Protein AF-A0A920TFH6-F1 (afdb_monomer)

Secondary structure (DSSP, 8-state):
--GGGTGGGG-SS-GGGSPP--PBPPHHHHHTTT-HHHHHHHS-----TTTB-THHHHHHHHHHHH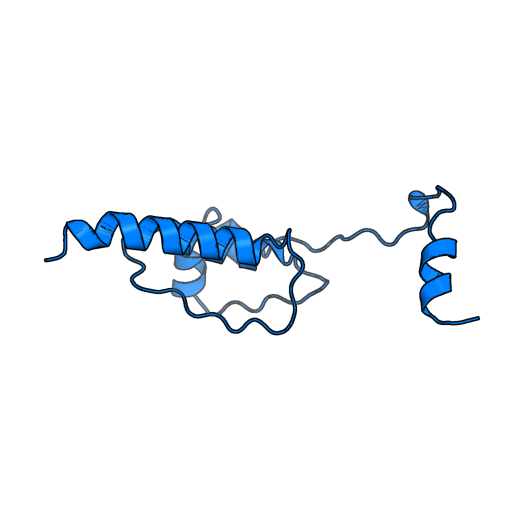-TT--------S---TT-HHHHHHHHHHHHHHHHGGG--

Foldseek 3Di:
DDPVCVVVVVPPPPPVPDDDQPAAADVLCVVVVNDPVVSVVVHDDDRDPPNHDPVNVLSVLQVLLVDPVNPDDDDDDDDDDPPHSNVVSVVSSVVVNVVCVVVPD

Radius of gyration: 18.51 Å; Cα contacts (8 Å, |Δi|>4): 66; chains: 1; bounding box: 39×36×52 Å

pLDDT: mean 84.29, std 13.65, range [44.12, 98.06]

Solvent-accessible surface area (backbone atoms only — not comparable to full-atom values): 6771 Å² total; per-residue (Å²): 137,60,83,81,60,56,65,64,68,66,72,73,80,56,71,86,77,52,85,73,90,72,34,40,74,63,64,64,32,54,77,45,77,65,32,53,67,64,31,48,72,75,41,90,79,87,82,54,76,72,62,26,39,69,60,61,60,43,50,41,42,42,50,48,43,67,38,89,88,54,89,77,87,87,81,91,83,90,82,81,60,95,86,32,65,60,58,55,30,53,50,55,25,53,58,49,51,63,68,51,54,79,75,74,116

Structure (mmCIF, N/CA/C/O backbone):
data_AF-A0A920TFH6-F1
#
_entry.id   AF-A0A920TFH6-F1
#
loop_
_atom_site.group_PDB
_atom_site.id
_atom_site.type_symbol
_atom_site.label_atom_id
_atom_site.label_alt_id
_atom_site.label_comp_id
_atom_site.label_asym_id
_atom_site.label_entity_id
_atom_site.label_seq_id
_atom_site.pdbx_PDB_ins_code
_atom_site.Cartn_x
_atom_site.Cartn_y
_atom_site.Cartn_z
_atom_site.occupancy
_atom_site.B_iso_or_equiv
_atom_site.auth_seq_id
_atom_site.auth_comp_id
_atom_site.auth_asym_id
_atom_site.auth_atom_id
_atom_site.pdbx_PDB_model_num
ATOM 1 N N . MET A 1 1 ? 27.834 4.155 -28.046 1.00 51.41 1 MET A N 1
ATOM 2 C CA . MET A 1 1 ? 26.379 3.951 -27.929 1.00 51.41 1 MET A CA 1
ATOM 3 C C . MET A 1 1 ? 26.105 3.698 -26.458 1.00 51.41 1 MET A C 1
ATOM 5 O O . MET A 1 1 ? 26.688 2.770 -25.911 1.00 51.41 1 MET A O 1
ATOM 9 N N . GLY A 1 2 ? 25.419 4.615 -25.780 1.00 57.88 2 GLY A N 1
ATOM 10 C CA . GLY A 1 2 ? 25.202 4.510 -24.334 1.00 57.88 2 GLY A CA 1
ATOM 11 C C . GLY A 1 2 ? 23.976 3.647 -24.012 1.00 57.88 2 GLY A C 1
ATOM 12 O O . GLY A 1 2 ? 23.095 3.526 -24.860 1.00 57.88 2 GLY A O 1
ATOM 13 N N . PRO A 1 3 ? 23.871 3.083 -22.797 1.00 60.34 3 PRO A N 1
ATOM 14 C CA . PRO A 1 3 ? 22.728 2.259 -22.380 1.00 60.34 3 PRO A CA 1
ATOM 15 C C . PRO A 1 3 ? 21.361 2.968 -22.480 1.00 60.34 3 PRO A C 1
ATOM 17 O O . PRO A 1 3 ? 20.342 2.299 -22.557 1.00 60.34 3 PRO A O 1
ATOM 20 N N . HIS A 1 4 ? 21.329 4.302 -22.562 1.00 60.31 4 HIS A N 1
ATOM 21 C CA . HIS A 1 4 ? 20.110 5.095 -22.769 1.00 60.31 4 H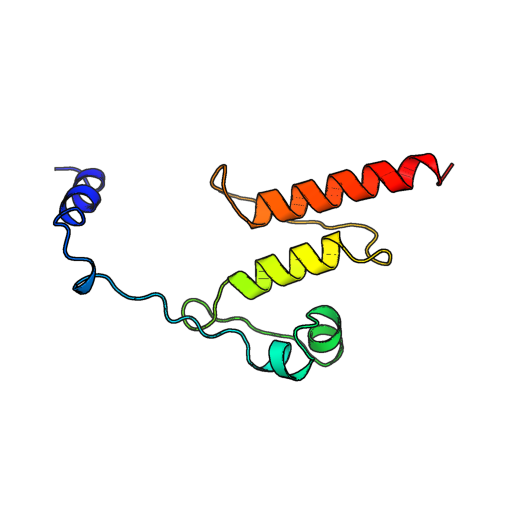IS A CA 1
ATOM 22 C C . HIS A 1 4 ? 19.514 4.986 -24.186 1.00 60.31 4 HIS A C 1
ATOM 24 O O . HIS A 1 4 ? 18.365 5.352 -24.382 1.00 60.31 4 HIS A O 1
ATOM 30 N N . GLN A 1 5 ? 20.265 4.483 -25.172 1.00 61.12 5 GLN A N 1
ATOM 31 C CA . GLN A 1 5 ? 19.768 4.285 -26.545 1.00 61.12 5 GLN A CA 1
ATOM 32 C C . GLN A 1 5 ? 19.107 2.910 -26.740 1.00 61.12 5 GLN A C 1
ATOM 34 O O . GLN A 1 5 ? 18.567 2.628 -27.805 1.00 61.12 5 GLN A O 1
ATOM 39 N N . VAL A 1 6 ? 19.164 2.031 -25.731 1.00 63.62 6 VAL A N 1
ATOM 40 C CA . VAL A 1 6 ? 18.599 0.674 -25.815 1.00 63.62 6 VAL A CA 1
ATOM 41 C C . VAL A 1 6 ? 17.075 0.705 -25.672 1.00 63.62 6 VAL A C 1
ATOM 43 O O . VAL A 1 6 ? 16.394 -0.068 -26.337 1.00 63.62 6 VAL A O 1
ATOM 46 N N . ASP A 1 7 ? 16.526 1.649 -24.901 1.00 65.19 7 ASP A N 1
ATOM 47 C CA . ASP A 1 7 ? 15.072 1.830 -24.783 1.00 65.19 7 ASP A CA 1
ATOM 48 C C . ASP A 1 7 ? 14.434 2.298 -26.101 1.00 65.19 7 ASP A C 1
ATOM 50 O O . ASP A 1 7 ? 13.306 1.919 -26.414 1.00 65.19 7 ASP A O 1
ATOM 54 N N . GLU A 1 8 ? 15.164 3.043 -26.939 1.00 64.06 8 GLU A N 1
ATOM 55 C CA . GLU A 1 8 ? 14.689 3.431 -28.276 1.00 64.06 8 GLU A CA 1
ATOM 56 C C . GLU A 1 8 ? 14.533 2.219 -29.215 1.00 64.06 8 GLU A C 1
ATOM 58 O O . GLU A 1 8 ? 13.683 2.239 -30.105 1.00 64.06 8 GLU A O 1
ATOM 63 N N . LEU A 1 9 ? 15.271 1.121 -28.987 1.00 65.12 9 LEU A N 1
ATOM 64 C CA . LEU A 1 9 ? 15.116 -0.123 -29.759 1.00 65.12 9 LEU A CA 1
ATOM 65 C C . LEU A 1 9 ? 13.794 -0.845 -29.455 1.00 65.12 9 LEU A C 1
ATOM 67 O O . LEU A 1 9 ? 13.319 -1.634 -30.275 1.00 65.12 9 LEU A O 1
ATOM 71 N N . LEU A 1 10 ? 13.178 -0.569 -28.301 1.00 63.41 10 LEU A N 1
ATOM 72 C CA . LEU A 1 10 ? 11.894 -1.148 -27.906 1.00 63.41 10 LEU A CA 1
ATOM 73 C C . LEU A 1 10 ? 10.711 -0.484 -28.640 1.00 63.41 10 LEU A C 1
ATOM 75 O O . LEU A 1 10 ? 9.651 -1.091 -28.780 1.00 63.41 10 LEU A O 1
ATOM 79 N N . TYR A 1 11 ? 10.892 0.710 -29.216 1.00 63.69 11 TYR A N 1
ATOM 80 C CA . TYR A 1 11 ? 9.860 1.455 -29.954 1.00 63.69 11 TYR A CA 1
ATOM 81 C C . TYR A 1 11 ? 9.640 0.968 -31.404 1.00 63.69 11 TYR A C 1
ATOM 83 O O . TYR A 1 11 ? 9.325 1.747 -32.300 1.00 63.69 11 TYR A O 1
ATOM 91 N N . CYS A 1 12 ? 9.741 -0.338 -31.669 1.00 66.00 12 CYS A N 1
ATOM 92 C CA . CYS A 1 12 ? 9.423 -0.913 -32.986 1.00 66.00 12 CYS A CA 1
ATOM 93 C C . CYS A 1 12 ? 7.926 -1.243 -33.184 1.00 66.00 12 CYS A C 1
ATOM 95 O O . CYS A 1 12 ? 7.555 -1.897 -34.158 1.00 66.00 12 CYS A O 1
ATOM 97 N N . GLY A 1 13 ? 7.051 -0.819 -32.260 1.00 72.38 13 GLY A N 1
ATOM 98 C CA . GLY A 1 13 ? 5.595 -1.025 -32.337 1.00 72.38 13 GLY A CA 1
ATOM 99 C C . GLY A 1 13 ? 5.128 -2.470 -32.100 1.00 72.38 13 GLY A C 1
ATOM 100 O O . GLY A 1 13 ? 3.937 -2.757 -32.197 1.00 72.38 13 GLY A O 1
ATOM 101 N N . ARG A 1 14 ? 6.045 -3.386 -31.770 1.00 81.62 14 ARG A N 1
ATOM 102 C CA . ARG A 1 14 ? 5.780 -4.815 -31.543 1.00 81.62 14 ARG A CA 1
ATOM 103 C C . ARG A 1 14 ? 5.522 -5.118 -30.069 1.00 81.62 14 ARG A C 1
ATOM 105 O O . ARG A 1 14 ? 6.350 -5.721 -29.392 1.00 81.62 14 ARG A O 1
ATOM 112 N N . GLN A 1 15 ? 4.359 -4.695 -29.571 1.00 78.38 15 GLN A N 1
ATOM 113 C CA . GLN A 1 15 ? 3.942 -4.936 -28.178 1.00 78.38 15 GLN A CA 1
ATOM 114 C C . GLN A 1 15 ? 3.893 -6.429 -27.807 1.00 78.38 15 GLN A C 1
ATOM 116 O O . GLN A 1 15 ? 4.043 -6.790 -26.645 1.00 78.38 15 GLN A O 1
ATOM 121 N N . ASP A 1 16 ? 3.728 -7.308 -28.795 1.00 84.12 16 ASP A N 1
ATOM 122 C CA . ASP A 1 16 ? 3.724 -8.760 -28.629 1.00 84.12 16 ASP A CA 1
ATOM 123 C C . ASP A 1 16 ? 5.081 -9.350 -28.211 1.00 84.12 16 ASP A C 1
ATOM 125 O O . ASP A 1 16 ? 5.123 -10.479 -27.727 1.00 84.12 16 ASP A O 1
ATOM 129 N N . LEU A 1 17 ? 6.174 -8.595 -28.365 1.00 82.88 17 LEU A N 1
ATOM 130 C CA . LEU A 1 17 ? 7.524 -9.006 -27.968 1.00 82.88 17 LEU A CA 1
ATOM 131 C C . LEU A 1 17 ? 7.901 -8.562 -26.547 1.00 82.88 17 LEU A C 1
ATOM 133 O O . LEU A 1 17 ? 8.963 -8.939 -26.052 1.00 82.88 17 LEU A O 1
ATOM 137 N N . PHE A 1 18 ? 7.055 -7.767 -25.888 1.00 78.06 18 PHE A N 1
ATOM 138 C CA . PHE A 1 18 ? 7.297 -7.325 -24.521 1.00 78.06 18 PHE A CA 1
ATOM 139 C C . PHE A 1 18 ? 6.901 -8.413 -23.525 1.00 78.06 18 PHE A C 1
ATOM 141 O O . PHE A 1 18 ? 5.897 -9.112 -23.690 1.00 78.06 18 PHE A O 1
ATOM 148 N N . PHE A 1 19 ? 7.673 -8.520 -22.443 1.00 79.81 19 PHE A N 1
ATOM 149 C CA . PHE A 1 19 ? 7.240 -9.291 -21.287 1.00 79.81 19 PHE A CA 1
ATOM 150 C C . PHE A 1 19 ? 5.956 -8.680 -20.735 1.00 79.81 19 PHE A C 1
ATOM 152 O O . PHE A 1 19 ? 5.870 -7.474 -20.511 1.00 79.81 19 PHE A O 1
ATOM 159 N N . ARG A 1 20 ? 4.952 -9.530 -20.520 1.00 77.88 20 ARG A N 1
ATOM 160 C CA . ARG A 1 20 ? 3.727 -9.123 -19.839 1.00 77.88 20 ARG A CA 1
ATOM 161 C C . ARG A 1 20 ? 3.983 -9.126 -18.344 1.00 77.88 20 ARG A C 1
ATOM 163 O O . ARG A 1 20 ? 4.501 -10.113 -17.819 1.00 77.88 20 ARG A O 1
ATOM 170 N N . ASP A 1 21 ? 3.582 -8.054 -17.680 1.00 74.12 21 ASP A N 1
ATOM 171 C CA . ASP A 1 21 ? 3.425 -8.100 -16.237 1.00 74.12 21 ASP A CA 1
ATOM 172 C C . ASP A 1 21 ? 2.223 -8.998 -15.919 1.00 74.12 21 ASP A C 1
ATOM 174 O O . ASP A 1 21 ? 1.093 -8.716 -16.316 1.00 74.12 21 ASP A O 1
ATOM 178 N N . ASN A 1 22 ? 2.498 -10.134 -15.282 1.00 80.81 22 ASN A N 1
ATOM 179 C CA . ASN A 1 22 ? 1.500 -11.127 -14.895 1.00 80.81 22 ASN A CA 1
ATOM 180 C C . ASN A 1 22 ? 1.501 -11.330 -13.372 1.00 80.81 22 ASN A C 1
ATOM 182 O O . ASN A 1 22 ? 1.120 -12.407 -12.902 1.00 80.81 22 ASN A O 1
ATOM 186 N N . GLY A 1 23 ? 1.974 -10.340 -12.604 1.00 89.38 23 GLY A N 1
ATOM 187 C CA . GLY A 1 23 ? 1.948 -10.395 -11.149 1.00 89.38 23 GLY A CA 1
ATOM 188 C C . GLY A 1 23 ? 0.525 -10.643 -10.652 1.00 89.38 23 GLY A C 1
ATOM 189 O O . GLY A 1 23 ? -0.382 -9.844 -10.886 1.00 89.38 23 GLY A O 1
ATOM 190 N N . ARG A 1 24 ? 0.289 -11.769 -9.973 1.00 92.75 24 ARG A N 1
ATOM 191 C CA . ARG A 1 24 ? -1.043 -12.064 -9.428 1.00 92.75 24 ARG A CA 1
ATOM 192 C C . ARG A 1 24 ? -1.307 -11.186 -8.210 1.00 92.75 24 ARG A C 1
ATOM 194 O O . ARG A 1 24 ? -0.397 -10.875 -7.447 1.00 92.75 24 ARG A O 1
ATOM 201 N N . PHE A 1 25 ? -2.558 -10.839 -7.962 1.00 94.44 25 PHE A N 1
ATOM 202 C CA . PHE A 1 25 ? -2.892 -10.201 -6.694 1.00 94.44 25 PHE A CA 1
ATOM 203 C C . PHE A 1 25 ? -2.765 -11.222 -5.538 1.00 94.44 25 PHE A C 1
ATOM 205 O O . PHE A 1 25 ? -3.171 -12.376 -5.736 1.00 94.44 25 PHE A O 1
ATOM 212 N N . PRO A 1 26 ? -2.214 -10.860 -4.360 1.00 95.25 26 PRO A N 1
ATOM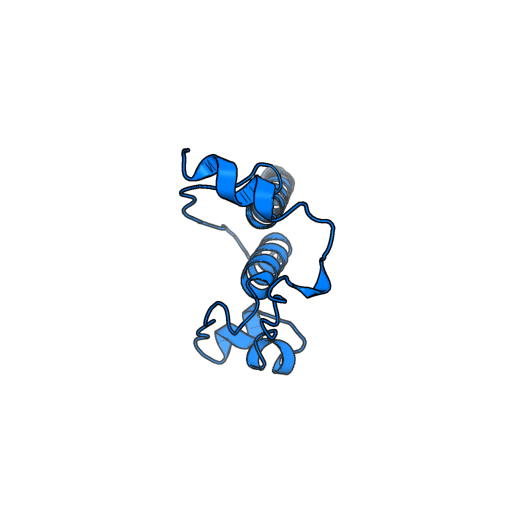 213 C CA . PRO A 1 26 ? -2.032 -11.806 -3.259 1.00 95.25 26 PRO A CA 1
ATOM 214 C C . PRO A 1 26 ? -3.351 -12.451 -2.821 1.00 95.25 26 PRO A C 1
ATOM 216 O O . PRO A 1 26 ? -4.295 -11.772 -2.416 1.00 95.25 26 PRO A O 1
ATOM 219 N N . GLY A 1 27 ? -3.412 -13.786 -2.883 1.00 94.19 27 GLY A N 1
ATOM 220 C CA . GLY A 1 27 ? -4.643 -14.544 -2.623 1.00 94.19 27 GLY A CA 1
ATOM 221 C C . GLY A 1 27 ? -5.208 -14.315 -1.221 1.00 94.19 27 GLY A C 1
ATOM 222 O O . GLY A 1 27 ? -6.416 -14.163 -1.072 1.00 94.19 27 GLY A O 1
ATOM 223 N N . ARG A 1 28 ? -4.329 -14.173 -0.219 1.00 94.31 28 ARG A N 1
ATOM 224 C CA . ARG A 1 28 ? -4.736 -13.921 1.167 1.00 94.31 28 ARG A CA 1
ATOM 225 C C . ARG A 1 28 ? -5.543 -12.634 1.308 1.00 94.31 28 ARG A C 1
ATOM 227 O O . ARG A 1 28 ? -6.495 -12.618 2.058 1.00 94.31 28 ARG A O 1
ATOM 234 N N . ILE A 1 29 ? -5.215 -11.572 0.577 1.00 96.38 29 ILE A N 1
ATOM 235 C CA . ILE A 1 29 ? -5.990 -10.323 0.648 1.00 96.38 29 ILE A CA 1
ATOM 236 C C . ILE A 1 29 ? -7.398 -10.532 0.067 1.00 96.38 29 ILE A C 1
ATOM 238 O O . ILE A 1 29 ? -8.384 -10.091 0.651 1.00 96.38 29 ILE A O 1
ATOM 242 N N . ARG A 1 30 ? -7.511 -11.296 -1.028 1.00 95.38 30 ARG A N 1
ATOM 243 C CA . ARG A 1 30 ? -8.811 -11.620 -1.644 1.00 95.38 30 ARG A CA 1
ATOM 244 C C . ARG A 1 30 ? -9.708 -12.460 -0.743 1.00 95.38 30 ARG A C 1
ATOM 246 O O . ARG A 1 30 ? -10.918 -12.267 -0.739 1.00 95.38 30 ARG A O 1
ATOM 253 N N . GLU A 1 31 ? -9.129 -13.387 0.017 1.00 96.81 31 GLU A N 1
ATOM 254 C CA . GLU A 1 31 ? -9.866 -14.215 0.985 1.00 96.81 31 GLU A CA 1
ATOM 255 C C . GLU A 1 31 ? -10.553 -13.370 2.071 1.00 96.81 31 GLU A C 1
ATOM 257 O O . GLU A 1 31 ? -11.581 -13.780 2.604 1.00 96.81 31 GLU A O 1
ATOM 262 N N . PHE A 1 32 ? -10.036 -12.168 2.339 1.00 97.44 32 PHE A N 1
ATOM 263 C CA . PHE A 1 32 ? -10.603 -11.192 3.271 1.00 97.44 32 PHE A CA 1
ATOM 264 C C . PHE A 1 32 ? -11.404 -10.090 2.562 1.00 97.44 32 PHE A C 1
ATOM 266 O O . PHE A 1 32 ? -11.557 -8.994 3.091 1.00 97.44 32 PHE A O 1
ATOM 273 N N . GLY A 1 33 ? -11.932 -10.360 1.362 1.00 96.94 33 GLY A N 1
ATOM 274 C CA . GLY A 1 33 ? -12.780 -9.404 0.644 1.00 96.94 33 GLY A CA 1
ATOM 275 C C . GLY A 1 33 ? -12.042 -8.125 0.256 1.00 96.94 33 GLY A C 1
ATOM 276 O O . GLY A 1 33 ? -12.629 -7.048 0.284 1.00 96.94 33 GLY A O 1
ATOM 277 N N . ASP A 1 34 ? -10.755 -8.257 -0.065 1.00 96.62 34 ASP A N 1
ATOM 278 C CA . ASP A 1 34 ? -9.855 -7.160 -0.407 1.00 96.62 34 ASP A CA 1
ATOM 279 C C . ASP A 1 34 ? -9.561 -6.179 0.753 1.00 96.62 34 ASP A C 1
ATOM 281 O O . ASP A 1 34 ? -8.981 -5.119 0.529 1.00 96.62 34 ASP A O 1
ATOM 285 N N . ASP A 1 35 ? -9.874 -6.534 2.005 1.00 97.62 35 ASP A N 1
ATOM 286 C CA . ASP A 1 35 ? -9.485 -5.775 3.205 1.00 97.62 35 ASP A CA 1
ATOM 287 C C . ASP A 1 35 ? -8.046 -6.120 3.632 1.00 97.62 35 ASP A C 1
ATOM 289 O O . ASP A 1 35 ? -7.754 -7.203 4.159 1.00 97.62 35 ASP A O 1
ATOM 293 N N . CYS A 1 36 ? -7.128 -5.173 3.423 1.00 97.56 36 CYS A N 1
ATOM 294 C CA . CYS A 1 36 ? -5.722 -5.345 3.765 1.00 97.56 36 CYS A CA 1
ATOM 295 C C . CYS A 1 36 ? -5.508 -5.435 5.282 1.00 97.56 36 CYS A C 1
ATOM 297 O O . CYS A 1 36 ? -4.699 -6.246 5.738 1.00 97.56 36 CYS A O 1
ATOM 299 N N . PHE A 1 37 ? -6.232 -4.648 6.082 1.00 97.81 37 PHE A N 1
ATOM 300 C CA . PHE A 1 37 ? -6.082 -4.638 7.537 1.00 97.81 37 PHE A CA 1
ATOM 301 C C . PHE A 1 37 ? -6.611 -5.921 8.175 1.00 97.81 37 PHE A C 1
ATOM 303 O O . PHE A 1 37 ? -5.990 -6.449 9.098 1.00 97.81 37 PHE A O 1
ATOM 310 N N . ALA A 1 38 ? -7.746 -6.443 7.706 1.00 98.06 38 ALA A N 1
ATOM 311 C CA . ALA A 1 38 ? -8.267 -7.729 8.164 1.00 98.06 38 ALA A CA 1
ATOM 312 C C . ALA A 1 38 ? -7.289 -8.871 7.857 1.00 98.06 38 ALA A C 1
ATOM 314 O O . ALA A 1 38 ? -6.955 -9.644 8.756 1.00 98.06 38 ALA A O 1
ATOM 315 N N . ALA A 1 39 ? -6.757 -8.924 6.634 1.00 98.00 39 ALA A N 1
ATOM 316 C CA . ALA A 1 39 ? -5.807 -9.958 6.242 1.00 98.00 39 ALA A CA 1
ATOM 317 C C . ALA A 1 39 ? -4.489 -9.901 7.041 1.00 98.00 39 ALA A C 1
ATOM 319 O O . ALA A 1 39 ? -3.984 -10.945 7.455 1.00 98.00 39 ALA A O 1
ATOM 320 N N . ILE A 1 40 ? -3.948 -8.698 7.285 1.00 97.25 40 ILE A N 1
ATOM 321 C CA . ILE A 1 40 ? -2.722 -8.496 8.080 1.00 97.25 40 ILE A CA 1
ATOM 322 C C . ILE A 1 40 ? -2.950 -8.859 9.553 1.00 97.25 40 ILE A C 1
ATOM 324 O O . ILE A 1 40 ? -2.083 -9.479 10.165 1.00 97.25 40 ILE A O 1
ATOM 328 N N . ARG A 1 41 ? -4.112 -8.509 10.126 1.00 97.69 41 ARG A N 1
ATOM 329 C CA . ARG A 1 41 ? 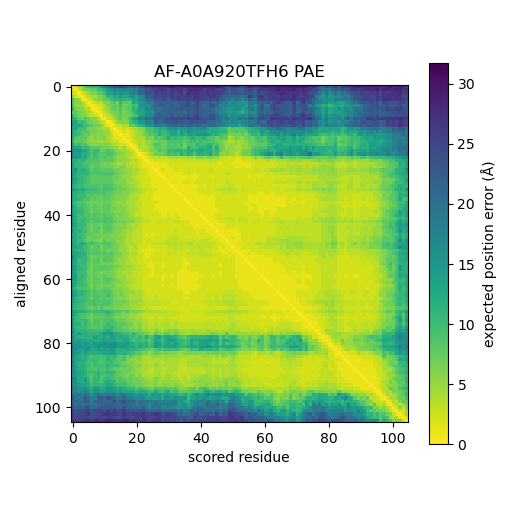-4.468 -8.874 11.511 1.00 97.69 41 ARG A CA 1
ATOM 330 C C . ARG A 1 41 ? -4.513 -10.384 11.724 1.00 97.69 41 ARG A C 1
ATOM 332 O O . ARG A 1 41 ? -4.165 -10.840 12.809 1.00 97.69 41 ARG A O 1
ATOM 339 N N . GLU A 1 42 ? -4.925 -11.142 10.710 1.00 98.06 42 GLU A N 1
ATOM 340 C CA . GLU A 1 42 ? -4.939 -12.604 10.778 1.00 98.06 42 GLU A CA 1
ATOM 341 C C . GLU A 1 42 ? -3.519 -13.192 10.778 1.00 98.06 42 GLU A C 1
ATOM 343 O O . GLU A 1 42 ? -3.224 -14.108 11.547 1.00 98.06 42 GLU A O 1
ATOM 348 N N . LYS A 1 43 ? -2.634 -12.721 9.886 1.00 96.19 43 LYS A N 1
ATOM 349 C CA . LYS A 1 43 ? -1.246 -13.198 9.795 1.00 96.19 43 LYS A CA 1
ATOM 350 C C . LYS A 1 43 ? -0.383 -12.280 8.935 1.00 96.19 43 LYS A C 1
ATOM 352 O O . LYS A 1 43 ? -0.861 -11.732 7.945 1.00 96.19 43 LYS A O 1
ATOM 357 N N . ASP A 1 44 ? 0.918 -12.267 9.223 1.00 96.88 44 ASP A N 1
ATOM 358 C CA . ASP A 1 44 ? 1.940 -11.659 8.369 1.00 96.88 44 ASP A CA 1
ATOM 359 C C . ASP A 1 44 ? 1.806 -12.072 6.894 1.00 96.88 44 ASP A C 1
ATOM 361 O O . ASP A 1 44 ? 1.573 -13.242 6.554 1.00 96.88 44 ASP A O 1
ATOM 365 N N . ILE A 1 45 ? 2.013 -11.091 6.015 1.00 95.44 45 ILE A N 1
ATOM 366 C CA . ILE A 1 45 ? 1.896 -11.229 4.565 1.00 95.44 45 ILE A CA 1
ATOM 367 C C . ILE A 1 45 ? 3.245 -10.912 3.928 1.00 95.44 45 ILE A C 1
ATOM 369 O O . ILE A 1 45 ? 3.799 -9.832 4.116 1.00 95.44 45 ILE A O 1
ATOM 373 N N . LEU A 1 46 ? 3.754 -11.858 3.143 1.00 95.25 46 LEU A N 1
ATOM 374 C CA . LEU A 1 46 ? 4.886 -11.645 2.250 1.00 95.25 46 LEU A CA 1
ATOM 375 C C . LEU A 1 46 ? 4.343 -11.434 0.839 1.00 95.25 46 LEU A C 1
ATOM 377 O O . LEU A 1 46 ? 3.607 -12.286 0.348 1.00 95.25 46 LEU A O 1
ATOM 381 N N . VAL A 1 47 ? 4.735 -10.333 0.200 1.00 94.81 47 VAL A N 1
ATOM 382 C CA . VAL A 1 47 ?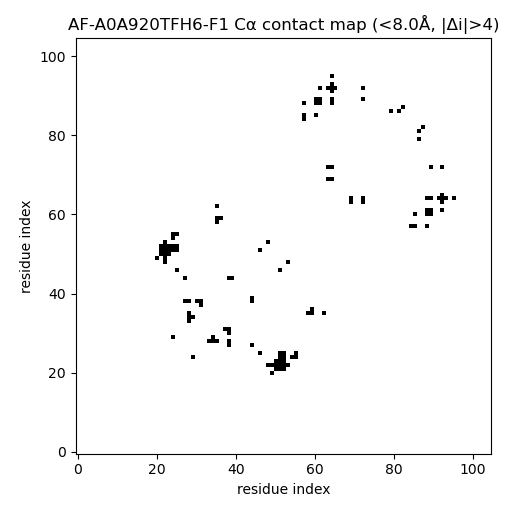 4.447 -10.061 -1.213 1.00 94.81 47 VAL A CA 1
ATOM 383 C C . VAL A 1 47 ? 5.739 -10.230 -2.000 1.00 94.81 47 VAL A C 1
ATOM 385 O O . VAL A 1 47 ? 6.732 -9.556 -1.718 1.00 94.81 47 VAL A O 1
ATOM 388 N N . HIS A 1 48 ? 5.751 -11.147 -2.966 1.00 94.25 48 HIS A N 1
ATOM 389 C CA . HIS A 1 48 ? 6.961 -11.469 -3.722 1.00 94.25 48 HIS A CA 1
ATOM 390 C C . HIS A 1 48 ? 6.902 -10.945 -5.159 1.00 94.25 48 HIS A C 1
ATOM 392 O O . HIS A 1 48 ? 6.344 -11.577 -6.057 1.00 94.25 48 HIS A O 1
ATOM 398 N N . HIS A 1 49 ? 7.539 -9.802 -5.401 1.00 90.31 49 HIS A N 1
ATOM 399 C CA . HIS A 1 49 ? 7.694 -9.264 -6.753 1.00 90.31 49 HIS A CA 1
ATOM 400 C C . HIS A 1 49 ? 8.750 -10.033 -7.563 1.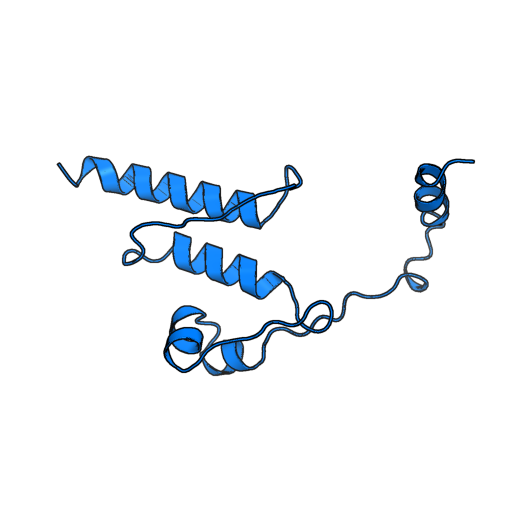00 90.31 49 HIS A C 1
ATOM 402 O O . HIS A 1 49 ? 9.760 -10.459 -6.998 1.00 90.31 49 HIS A O 1
ATOM 408 N N . PRO A 1 50 ? 8.556 -10.197 -8.887 1.00 91.81 50 PRO A N 1
ATOM 409 C CA . PRO A 1 50 ? 7.439 -9.693 -9.706 1.00 91.81 50 PRO A CA 1
ATOM 410 C C . PRO A 1 50 ? 6.239 -10.659 -9.800 1.00 91.81 50 PRO A C 1
ATOM 412 O O . PRO A 1 50 ? 5.335 -10.452 -10.600 1.00 91.81 50 PRO A O 1
ATOM 415 N N . TYR A 1 51 ? 6.237 -11.753 -9.036 1.00 92.06 51 TYR A N 1
ATOM 416 C CA . TYR A 1 51 ? 5.213 -12.803 -9.136 1.00 92.06 51 TYR A CA 1
ATOM 417 C C . TYR A 1 51 ? 3.863 -12.375 -8.564 1.00 92.06 51 TYR A C 1
ATOM 419 O O . TYR A 1 51 ? 2.822 -12.881 -8.986 1.00 92.06 51 TYR A O 1
ATOM 427 N N . GLU A 1 52 ? 3.887 -11.452 -7.609 1.00 94.06 52 GLU A N 1
ATOM 428 C CA . GLU A 1 52 ? 2.711 -10.787 -7.072 1.00 94.06 52 GLU A CA 1
ATOM 429 C C . GLU A 1 52 ? 2.714 -9.306 -7.446 1.00 94.06 52 GLU A C 1
ATOM 431 O O . GLU A 1 52 ? 3.777 -8.694 -7.552 1.00 94.06 52 GLU A O 1
ATOM 436 N N . SER A 1 53 ? 1.528 -8.743 -7.688 1.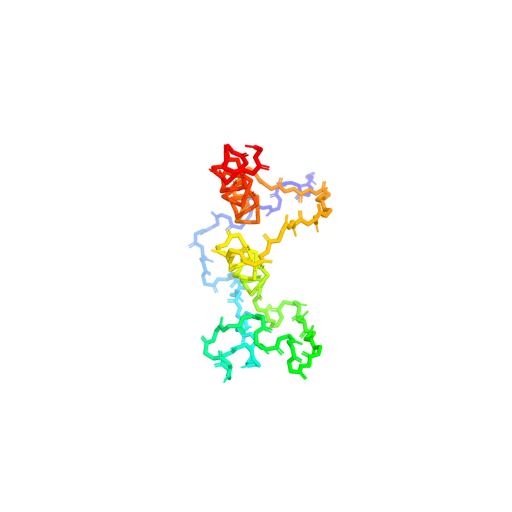00 92.94 53 SER A N 1
ATOM 437 C CA . SER A 1 53 ? 1.382 -7.343 -8.100 1.00 92.94 53 SER A CA 1
ATOM 438 C C . SER A 1 53 ? 1.740 -6.387 -6.961 1.00 92.94 53 SER A C 1
ATOM 440 O O . SER A 1 53 ? 1.392 -6.620 -5.801 1.00 92.94 53 SER A O 1
ATOM 442 N N . PHE A 1 54 ? 2.409 -5.283 -7.306 1.00 91.19 54 PHE A N 1
ATOM 443 C CA . PHE A 1 54 ? 2.688 -4.175 -6.388 1.00 91.19 54 PHE A CA 1
ATOM 444 C C . PHE A 1 54 ? 1.426 -3.381 -6.016 1.00 91.19 54 PHE A C 1
ATOM 446 O O . PHE A 1 54 ? 1.418 -2.683 -5.003 1.00 91.19 54 PHE A O 1
ATOM 453 N N . ASP A 1 55 ? 0.329 -3.544 -6.761 1.00 92.81 55 ASP A N 1
ATOM 454 C CA . ASP A 1 55 ? -0.942 -2.850 -6.520 1.00 92.81 55 ASP A CA 1
ATOM 455 C C . ASP A 1 55 ? -1.472 -3.055 -5.097 1.00 92.81 55 ASP A C 1
ATOM 457 O O . ASP A 1 55 ? -2.091 -2.156 -4.537 1.00 92.81 55 ASP A O 1
ATOM 461 N N . VAL A 1 56 ? -1.174 -4.196 -4.464 1.00 95.25 56 VAL A N 1
ATOM 462 C CA . VAL A 1 56 ? -1.563 -4.465 -3.070 1.00 95.25 56 VAL A CA 1
ATOM 463 C C . VAL A 1 56 ? -0.984 -3.442 -2.086 1.00 95.25 56 VAL A C 1
ATOM 465 O O . VAL A 1 56 ? -1.635 -3.088 -1.105 1.00 95.25 56 VAL A O 1
ATOM 468 N N . VAL A 1 57 ? 0.221 -2.925 -2.353 1.00 93.81 57 VAL A N 1
ATOM 469 C CA . VAL A 1 57 ? 0.862 -1.899 -1.520 1.00 93.81 57 VAL A CA 1
ATOM 470 C C . VAL A 1 57 ? 0.148 -0.561 -1.695 1.00 93.81 57 VAL A C 1
ATOM 472 O O . VAL A 1 57 ? -0.084 0.145 -0.716 1.00 93.81 57 VAL A O 1
ATOM 475 N N . VAL A 1 58 ? -0.240 -0.226 -2.930 1.00 93.62 58 VAL A N 1
ATOM 476 C CA . VAL A 1 58 ? -1.015 0.988 -3.227 1.00 93.62 58 VAL A CA 1
ATOM 477 C C . VAL A 1 58 ? -2.389 0.906 -2.566 1.00 93.62 58 VAL A C 1
ATOM 479 O O . VAL A 1 58 ? -2.768 1.824 -1.848 1.00 93.62 58 VAL A O 1
ATOM 482 N N . GLN A 1 59 ? -3.088 -0.221 -2.714 1.00 95.50 59 GLN A N 1
ATOM 483 C CA . GLN A 1 59 ? -4.386 -0.465 -2.088 1.00 95.50 59 GLN A CA 1
ATOM 484 C C . GLN A 1 59 ? -4.320 -0.374 -0.561 1.00 95.50 59 GLN A C 1
ATOM 486 O O . GLN A 1 59 ? -5.199 0.225 0.054 1.00 95.50 59 GLN A O 1
ATOM 491 N N . PHE A 1 60 ? -3.275 -0.924 0.063 1.00 96.44 60 PHE A N 1
ATOM 492 C CA . PHE A 1 60 ? -3.067 -0.781 1.502 1.00 96.44 60 PHE A CA 1
ATOM 493 C C . PHE A 1 60 ? -2.927 0.690 1.918 1.00 96.44 60 PHE A C 1
ATOM 495 O O . PHE A 1 60 ? -3.569 1.113 2.876 1.00 96.44 60 PHE A O 1
ATOM 502 N N . LEU A 1 61 ? -2.148 1.488 1.181 1.00 95.00 61 LEU A N 1
ATOM 503 C CA . LEU A 1 61 ? -2.012 2.921 1.454 1.00 95.00 61 LEU A CA 1
ATOM 504 C C . LEU A 1 61 ? -3.317 3.688 1.228 1.00 95.00 61 LEU A C 1
ATOM 506 O O . LEU A 1 61 ? -3.624 4.587 2.003 1.00 95.00 61 LEU A O 1
ATOM 510 N N . GLU A 1 62 ? -4.094 3.343 0.203 1.00 94.56 62 GLU A N 1
ATOM 511 C CA . GLU A 1 62 ? -5.394 3.969 -0.052 1.00 94.56 62 GLU A CA 1
ATOM 512 C C . GLU A 1 62 ? -6.422 3.631 1.033 1.00 94.56 62 GLU A C 1
ATOM 514 O O . GLU A 1 62 ? -7.142 4.524 1.478 1.00 94.56 62 GLU A O 1
ATOM 519 N N . GLN A 1 63 ? -6.461 2.380 1.506 1.00 96.12 63 GLN A N 1
ATOM 520 C CA . GLN A 1 63 ? -7.286 1.989 2.653 1.00 96.12 63 GLN A CA 1
ATOM 521 C C . GLN A 1 63 ? -6.836 2.711 3.920 1.00 96.12 63 GLN A C 1
ATOM 523 O O . GLN A 1 63 ? -7.669 3.274 4.620 1.00 96.12 63 GLN A O 1
ATOM 528 N N . ALA A 1 64 ? -5.527 2.773 4.176 1.00 94.94 64 ALA A N 1
ATOM 529 C CA . ALA A 1 64 ? -4.985 3.479 5.330 1.00 94.94 64 ALA A CA 1
ATOM 530 C C . ALA A 1 64 ? -5.286 4.982 5.292 1.00 94.94 64 ALA A C 1
ATOM 532 O O . ALA A 1 64 ? -5.631 5.569 6.308 1.00 94.94 64 ALA A O 1
ATOM 533 N N . ALA A 1 65 ? -5.201 5.608 4.117 1.00 92.38 65 ALA A N 1
ATOM 534 C CA . ALA A 1 65 ? -5.591 7.000 3.926 1.00 92.38 65 ALA A CA 1
ATOM 535 C C . ALA A 1 65 ? -7.096 7.210 4.150 1.00 92.38 65 ALA A C 1
ATOM 537 O O . ALA A 1 65 ? -7.524 8.312 4.492 1.00 92.38 65 ALA A O 1
ATOM 538 N N . ALA A 1 66 ? -7.909 6.181 3.891 1.00 91.12 66 ALA A N 1
ATOM 539 C CA . ALA A 1 66 ? -9.355 6.268 3.959 1.00 91.12 66 ALA A CA 1
ATOM 540 C C . ALA A 1 66 ? -9.950 5.993 5.350 1.00 91.12 66 ALA A C 1
ATOM 542 O O . ALA A 1 66 ? -11.061 6.460 5.618 1.00 91.12 66 ALA A O 1
ATOM 543 N N . ASP A 1 67 ? -9.233 5.245 6.183 1.00 92.50 67 ASP A N 1
ATOM 544 C CA . ASP A 1 67 ? -9.679 4.732 7.475 1.00 92.50 67 ASP A CA 1
ATOM 545 C C . ASP A 1 67 ? -9.576 5.806 8.584 1.00 92.50 67 ASP A C 1
ATOM 547 O O . ASP A 1 67 ? -8.484 6.322 8.831 1.00 92.50 67 ASP A O 1
ATOM 551 N N . PRO A 1 68 ? -10.685 6.165 9.266 1.00 90.25 68 PRO A N 1
ATOM 552 C CA . PRO A 1 68 ? -10.668 7.143 10.356 1.00 90.25 68 PRO A CA 1
ATOM 553 C C . PRO A 1 68 ? -9.870 6.693 11.592 1.00 90.25 68 PRO A C 1
ATOM 555 O O . PRO A 1 68 ? -9.486 7.548 12.389 1.00 90.25 68 PRO A O 1
ATOM 558 N N . ASP A 1 69 ? -9.610 5.393 11.758 1.00 92.00 69 ASP A N 1
ATOM 559 C CA . ASP A 1 69 ? -8.831 4.859 12.880 1.00 92.00 69 ASP A CA 1
ATOM 560 C C . ASP A 1 69 ? -7.309 4.948 12.632 1.00 92.00 69 ASP A C 1
ATOM 562 O O . ASP A 1 69 ? -6.501 4.730 13.544 1.00 92.00 69 ASP A O 1
ATOM 566 N N . VAL A 1 70 ? -6.881 5.299 11.412 1.00 92.88 70 VAL A N 1
ATOM 567 C CA . VAL A 1 70 ? -5.466 5.495 11.074 1.00 92.88 70 VAL A CA 1
ATOM 568 C C . VAL A 1 70 ? -5.017 6.902 11.459 1.00 92.88 70 VAL A C 1
ATOM 570 O O . VAL A 1 70 ? -5.352 7.896 10.826 1.00 92.88 70 VAL A O 1
ATOM 573 N N . ILE A 1 71 ? -4.175 6.974 12.491 1.00 90.94 71 ILE A N 1
ATOM 574 C CA . ILE A 1 71 ? -3.678 8.247 13.037 1.00 90.94 71 ILE A CA 1
ATOM 575 C C . ILE A 1 71 ? -2.474 8.832 12.287 1.00 90.94 71 ILE A C 1
ATOM 577 O O . ILE A 1 71 ? -2.198 10.020 12.407 1.00 90.94 71 ILE A O 1
ATOM 581 N N . ALA A 1 72 ? -1.694 7.999 11.592 1.00 91.00 72 ALA A N 1
ATOM 582 C CA . ALA A 1 72 ? -0.488 8.425 10.887 1.00 91.00 72 ALA A CA 1
ATOM 583 C C . ALA A 1 72 ? -0.015 7.360 9.891 1.00 91.00 72 ALA A C 1
ATOM 585 O O . ALA A 1 72 ? -0.036 6.165 10.190 1.00 91.00 72 ALA A O 1
ATOM 586 N N . ILE A 1 73 ? 0.534 7.806 8.759 1.00 92.69 73 ILE A N 1
ATOM 587 C CA . ILE A 1 73 ? 1.234 6.960 7.785 1.00 92.69 73 ILE A CA 1
ATOM 588 C C . ILE A 1 73 ? 2.682 7.439 7.690 1.00 92.69 73 ILE A C 1
ATOM 590 O O . ILE A 1 73 ? 2.947 8.615 7.447 1.00 92.69 73 ILE A O 1
ATOM 594 N N . LYS A 1 74 ? 3.644 6.532 7.885 1.00 92.62 74 LYS A N 1
ATOM 595 C CA . LYS A 1 74 ? 5.079 6.833 7.770 1.00 92.62 74 LYS A CA 1
ATOM 596 C C . LYS A 1 74 ? 5.705 5.945 6.710 1.00 92.62 74 LYS A C 1
ATOM 598 O O . LYS A 1 74 ? 5.683 4.724 6.840 1.00 92.62 74 LYS A O 1
ATOM 603 N N . GLN A 1 75 ? 6.300 6.563 5.694 1.00 92.44 75 GLN A N 1
ATOM 604 C CA . GLN A 1 75 ? 6.926 5.849 4.588 1.00 92.44 75 GLN A CA 1
ATOM 605 C C . GLN A 1 75 ? 8.227 6.522 4.155 1.00 92.44 75 GLN A C 1
ATOM 607 O O . GLN A 1 75 ? 8.297 7.739 4.002 1.00 92.44 75 GLN A O 1
ATOM 612 N N . THR A 1 76 ? 9.258 5.710 3.928 1.00 91.75 76 THR A N 1
ATOM 613 C CA . THR A 1 76 ? 10.532 6.169 3.372 1.00 91.75 76 THR A CA 1
ATOM 614 C C . THR A 1 76 ? 10.478 6.085 1.852 1.00 91.75 76 THR A C 1
ATOM 616 O O . THR A 1 76 ? 10.245 5.013 1.295 1.00 91.75 76 THR A O 1
ATOM 619 N N . LEU A 1 77 ? 10.731 7.203 1.174 1.00 89.31 77 LEU A N 1
ATOM 620 C CA . LEU A 1 77 ? 10.783 7.283 -0.284 1.00 89.31 77 LEU A CA 1
ATOM 621 C C . LEU A 1 77 ? 12.214 7.602 -0.722 1.00 89.31 77 LEU A C 1
ATOM 623 O O . LEU A 1 77 ? 12.784 8.602 -0.298 1.00 89.31 77 LEU A O 1
ATOM 627 N N . TYR A 1 78 ? 12.798 6.754 -1.570 1.00 85.56 78 TYR A N 1
ATOM 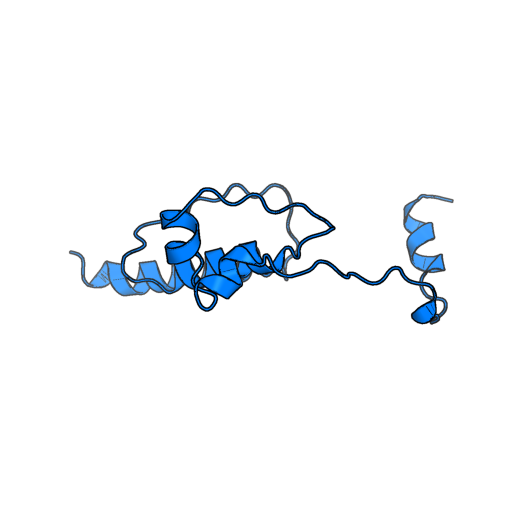628 C CA . TYR A 1 78 ? 14.139 6.984 -2.121 1.00 85.56 78 TYR A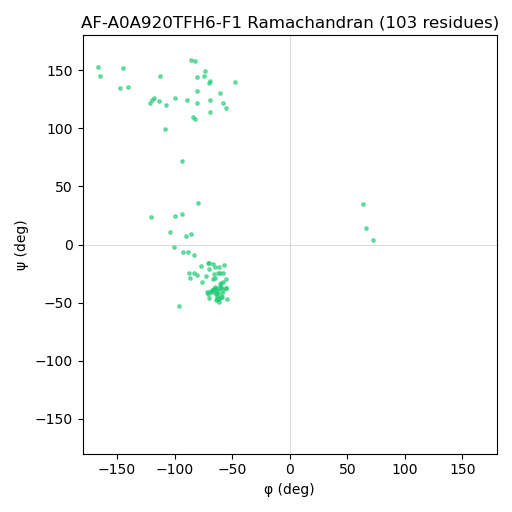 CA 1
ATOM 629 C C . TYR A 1 78 ? 14.087 7.651 -3.501 1.00 85.56 78 TYR A C 1
ATOM 631 O O . TYR A 1 78 ? 14.714 8.684 -3.727 1.00 85.56 78 TYR A O 1
ATOM 639 N N . ARG A 1 79 ? 13.320 7.071 -4.434 1.00 81.62 79 ARG A N 1
ATOM 640 C CA . ARG A 1 79 ? 13.095 7.607 -5.781 1.00 81.62 79 ARG A CA 1
ATOM 641 C C . ARG A 1 79 ? 11.687 7.249 -6.236 1.00 81.62 79 ARG A C 1
ATOM 643 O O . ARG A 1 79 ? 11.252 6.116 -6.069 1.00 81.62 79 ARG A O 1
ATOM 650 N N . THR A 1 80 ? 10.991 8.227 -6.794 1.00 76.00 80 THR A N 1
ATOM 651 C CA . THR A 1 80 ? 9.604 8.112 -7.247 1.00 76.00 80 THR A CA 1
ATOM 652 C C . THR A 1 80 ? 9.425 8.961 -8.499 1.00 76.00 80 THR A C 1
ATOM 654 O O . THR A 1 80 ? 10.157 9.931 -8.702 1.00 76.00 80 THR A O 1
ATOM 657 N N . THR A 1 81 ? 8.487 8.579 -9.357 1.00 80.25 81 THR A N 1
ATOM 658 C CA . THR A 1 81 ? 8.041 9.410 -10.477 1.00 80.25 81 THR A CA 1
ATOM 659 C C . THR A 1 81 ? 7.000 10.424 -9.986 1.00 80.25 81 THR A C 1
ATOM 661 O O . THR A 1 81 ? 6.383 10.196 -8.941 1.00 80.25 81 THR A O 1
ATOM 664 N N . PRO A 1 82 ? 6.797 11.546 -10.701 1.00 73.31 82 PRO A N 1
ATOM 665 C CA . PRO A 1 82 ? 5.730 12.495 -10.377 1.00 73.31 82 PRO A CA 1
ATOM 666 C C . PRO A 1 82 ? 4.346 11.831 -10.327 1.00 73.31 82 PRO A C 1
ATOM 668 O O . PRO A 1 82 ? 3.563 12.118 -9.429 1.00 73.31 82 PRO A O 1
ATOM 671 N N . ASP A 1 83 ? 4.100 10.868 -11.220 1.00 81.94 83 ASP A N 1
ATOM 672 C CA . ASP A 1 83 ? 2.813 10.175 -11.362 1.00 81.94 83 ASP A CA 1
ATOM 673 C C . ASP A 1 83 ? 2.733 8.872 -10.545 1.00 81.94 83 ASP A C 1
ATOM 675 O O . ASP A 1 83 ? 2.026 7.931 -10.903 1.00 81.94 83 ASP A O 1
ATOM 679 N N . SER A 1 84 ? 3.503 8.770 -9.459 1.00 87.50 84 SER A N 1
ATOM 680 C CA . SER A 1 84 ? 3.533 7.570 -8.620 1.00 87.50 84 SER A CA 1
ATOM 681 C C . SER A 1 84 ? 2.213 7.385 -7.853 1.00 87.50 84 SER A C 1
ATOM 683 O O . SER A 1 84 ? 1.841 8.265 -7.066 1.00 87.50 84 SER A O 1
ATOM 685 N N . PRO A 1 85 ? 1.535 6.225 -7.977 1.00 86.81 85 PRO A N 1
ATOM 686 C CA . PRO A 1 85 ? 0.320 5.932 -7.213 1.00 86.81 85 PRO A CA 1
ATOM 687 C C . PRO A 1 85 ? 0.533 5.989 -5.694 1.00 86.81 85 PRO A C 1
ATOM 689 O O . PRO A 1 85 ? -0.352 6.422 -4.962 1.00 86.81 85 PRO A O 1
ATOM 692 N N . ILE A 1 86 ? 1.737 5.638 -5.223 1.00 89.56 86 ILE A N 1
ATOM 693 C CA . ILE A 1 86 ? 2.126 5.762 -3.809 1.00 89.56 86 ILE A CA 1
ATOM 694 C C . ILE A 1 86 ? 2.065 7.225 -3.367 1.00 89.56 86 ILE A C 1
ATOM 696 O O . ILE A 1 86 ? 1.484 7.536 -2.332 1.00 89.56 86 ILE A O 1
ATOM 700 N N . VAL A 1 87 ? 2.668 8.130 -4.145 1.00 89.62 87 VAL A N 1
ATOM 701 C CA . VAL A 1 87 ? 2.699 9.560 -3.803 1.00 89.62 87 VAL A CA 1
ATOM 702 C C . VAL A 1 87 ? 1.283 10.124 -3.803 1.00 89.62 87 VAL A C 1
ATOM 704 O O . VAL A 1 87 ? 0.920 10.831 -2.869 1.00 89.62 87 VAL A O 1
ATOM 707 N N . SER A 1 88 ? 0.459 9.755 -4.789 1.00 88.12 88 SER A N 1
ATOM 708 C CA . SER A 1 88 ? -0.947 10.168 -4.834 1.00 88.12 88 SER A CA 1
ATOM 709 C C . SER A 1 88 ? -1.728 9.710 -3.595 1.00 88.12 88 SER A C 1
ATOM 711 O O . SER A 1 88 ? -2.433 10.517 -2.988 1.00 88.12 88 SER A O 1
ATOM 713 N N . ALA A 1 89 ? -1.570 8.452 -3.169 1.00 88.81 89 ALA A N 1
ATOM 714 C CA . ALA A 1 89 ? -2.224 7.930 -1.968 1.00 88.81 89 ALA A CA 1
ATOM 715 C C . ALA A 1 89 ? -1.776 8.665 -0.691 1.00 88.81 89 ALA A C 1
ATOM 717 O O . ALA A 1 89 ? -2.610 9.033 0.136 1.00 88.81 89 ALA A O 1
ATOM 718 N N . LEU A 1 90 ? -0.477 8.949 -0.555 1.00 89.69 90 LEU A N 1
ATOM 719 C CA . LEU A 1 90 ? 0.063 9.690 0.591 1.00 89.69 90 LEU A CA 1
ATOM 720 C C . LEU A 1 90 ? -0.426 11.147 0.634 1.00 89.69 90 LEU A C 1
ATOM 722 O O . LEU A 1 90 ? -0.731 11.651 1.712 1.00 89.69 90 LEU A O 1
ATOM 726 N N . VAL A 1 91 ? -0.552 11.815 -0.519 1.00 89.38 91 VAL A N 1
ATOM 727 C CA . VAL A 1 91 ? -1.138 13.165 -0.596 1.00 89.38 91 VAL A CA 1
ATOM 728 C C . VAL A 1 91 ? -2.596 13.146 -0.130 1.00 89.38 91 VAL A C 1
ATOM 730 O O . VAL A 1 91 ? -2.965 13.949 0.724 1.00 89.38 91 VAL A O 1
ATOM 733 N N . LYS A 1 92 ? -3.404 12.186 -0.606 1.00 86.69 92 LYS A N 1
ATOM 734 C CA . LYS A 1 92 ? -4.804 12.026 -0.165 1.00 86.69 92 LYS A CA 1
ATOM 735 C C . LYS A 1 92 ? -4.913 11.817 1.352 1.00 86.69 92 LYS A C 1
ATOM 737 O O . LYS A 1 92 ? -5.833 12.345 1.974 1.00 86.69 92 LYS A O 1
ATOM 742 N N . ALA A 1 93 ? -3.991 11.058 1.950 1.00 85.88 93 ALA A N 1
ATOM 743 C CA . ALA A 1 93 ? -3.948 10.854 3.398 1.00 85.88 93 ALA A CA 1
ATOM 744 C C . ALA A 1 93 ? -3.682 12.170 4.149 1.00 85.88 93 ALA A C 1
ATOM 746 O O . ALA A 1 93 ? -4.402 12.506 5.089 1.00 85.88 93 ALA A O 1
ATOM 747 N N . ALA A 1 94 ? -2.693 12.943 3.693 1.00 86.44 94 ALA A N 1
ATOM 748 C CA . ALA A 1 94 ? -2.328 14.220 4.304 1.00 86.44 94 ALA A CA 1
ATOM 749 C C . ALA A 1 94 ? -3.459 15.263 4.209 1.00 86.44 94 ALA A C 1
ATOM 751 O O . ALA A 1 94 ? -3.711 16.009 5.155 1.00 86.44 94 ALA A O 1
ATOM 752 N N . GLU A 1 95 ? -4.181 15.303 3.085 1.00 85.00 95 GLU A N 1
ATOM 753 C CA . GLU A 1 95 ? -5.337 16.191 2.911 1.00 85.00 95 GLU A CA 1
ATOM 754 C C . GLU A 1 95 ? -6.469 15.883 3.900 1.00 85.00 95 GLU A C 1
ATOM 756 O O . GLU A 1 95 ? -7.111 16.808 4.403 1.00 85.00 95 GLU A O 1
ATOM 761 N N . ARG A 1 96 ? -6.708 14.603 4.207 1.00 75.88 96 ARG A N 1
ATOM 762 C CA . ARG A 1 96 ? -7.723 14.179 5.185 1.00 75.88 96 ARG A CA 1
ATOM 763 C C . ARG A 1 96 ? -7.326 14.504 6.616 1.00 75.88 96 ARG A C 1
ATOM 765 O O . ARG A 1 96 ? -8.157 15.014 7.363 1.00 75.88 96 ARG A O 1
ATOM 772 N N . GLU A 1 97 ? -6.069 14.269 6.985 1.00 67.56 97 GLU A N 1
ATOM 773 C CA . GLU A 1 97 ? -5.547 14.662 8.297 1.00 67.56 97 GLU A CA 1
ATOM 774 C C . GLU A 1 97 ? -5.787 16.161 8.537 1.00 67.56 97 GLU A C 1
ATOM 776 O O . GLU A 1 97 ? -6.363 16.554 9.551 1.00 67.56 97 GLU A O 1
ATOM 781 N N . ASN A 1 98 ? -5.469 16.999 7.546 1.00 64.38 98 ASN A N 1
ATOM 782 C CA . ASN A 1 98 ? -5.682 18.442 7.626 1.00 64.38 98 ASN A CA 1
ATOM 783 C C . ASN A 1 98 ? -7.164 18.854 7.772 1.00 64.38 98 ASN A C 1
ATOM 785 O O . ASN A 1 98 ? -7.446 19.924 8.303 1.00 64.38 98 ASN A O 1
ATOM 789 N N . GLN A 1 99 ? -8.126 18.038 7.330 1.00 63.22 99 GLN A N 1
ATOM 790 C CA . GLN A 1 99 ? -9.562 18.305 7.517 1.00 63.22 99 GLN A CA 1
ATOM 791 C C . GLN A 1 99 ? -10.072 17.927 8.912 1.00 63.22 99 GLN A C 1
ATOM 793 O O . GLN A 1 99 ? -11.057 18.506 9.373 1.00 63.22 99 GLN A O 1
ATOM 798 N N . LEU A 1 100 ? -9.424 16.969 9.580 1.00 60.12 100 LEU A N 1
ATOM 799 C CA . LEU A 1 100 ? -9.786 16.513 10.925 1.00 60.12 100 LEU A CA 1
ATOM 800 C C . LEU A 1 100 ? -9.121 17.362 12.025 1.00 60.12 100 LEU A C 1
ATOM 802 O O . LEU A 1 100 ? -9.713 17.561 13.084 1.00 60.12 100 LEU A O 1
ATOM 806 N N . GLN A 1 101 ? -7.943 17.935 11.757 1.00 59.56 101 GLN A N 1
ATOM 807 C CA . GLN A 1 101 ? -7.198 18.811 12.679 1.00 59.56 101 GLN A CA 1
ATOM 808 C C . GLN A 1 101 ? -7.976 20.044 13.210 1.00 59.56 101 GLN A C 1
ATOM 810 O O . GLN A 1 101 ? -7.837 20.359 14.392 1.00 59.56 101 GLN A O 1
ATOM 815 N N . PRO A 1 102 ? -8.836 20.737 12.432 1.00 58.38 102 PRO A N 1
ATOM 816 C CA . PRO A 1 102 ? -9.666 21.834 12.940 1.00 58.38 102 PRO A CA 1
ATOM 817 C C . PRO A 1 102 ? -10.652 21.431 14.048 1.00 58.38 102 PRO A C 1
ATOM 819 O O . PRO A 1 102 ? -11.124 22.305 14.767 1.00 58.38 102 PRO A O 1
ATOM 822 N N . TRP A 1 103 ? -10.969 20.138 14.187 1.00 51.34 103 TRP A N 1
ATOM 823 C CA . TRP A 1 103 ? -11.940 19.606 15.156 1.00 51.34 103 TRP A CA 1
ATOM 824 C C . TRP A 1 103 ? -11.293 19.006 16.412 1.00 51.34 103 TRP A C 1
ATOM 826 O O . TRP A 1 103 ? -12.002 18.546 17.304 1.00 51.34 103 TRP A O 1
ATOM 836 N N . LEU A 1 104 ? -9.959 18.983 16.471 1.00 53.94 104 LEU A N 1
ATOM 837 C CA . LEU A 1 104 ? -9.172 18.330 17.521 1.00 53.94 104 LEU A CA 1
ATOM 838 C C . LEU A 1 104 ? -8.567 19.308 18.551 1.00 53.94 104 LEU A C 1
ATOM 840 O O . LEU A 1 104 ? -7.759 18.876 19.371 1.00 53.94 104 LEU A O 1
ATOM 844 N N . ASN A 1 105 ? -8.971 20.588 18.554 1.00 44.12 105 ASN A N 1
ATOM 845 C CA . ASN A 1 105 ? -8.511 21.613 19.508 1.00 44.12 105 ASN A CA 1
ATOM 846 C C . ASN A 1 105 ? -9.658 22.261 20.289 1.00 44.12 105 ASN A C 1
ATOM 848 O O . ASN A 1 105 ? -10.657 22.650 19.642 1.00 44.12 105 ASN A O 1
#

Mean predicted aligned error: 8.09 Å

Sequence (105 aa):
MGPHQVDELLYCGRQDLFFRDNGRFPGRIREFGDDCFAAIREKDILVHHPYESFDVVVQFLEQAAADPDVIAIKQTLYRTTPDSPIVSALVKAAERENQLQPWLN